Protein AF-A0A073JT12-F1 (afdb_monomer_lite)

Secondary structure (DSSP, 8-state):
-HHHHHHHHHTT-PPPHHHHHHHHHHHHHH-HHHHHHHHHHHHHTT---HHHHHHHHHHHHHTT--SHHHHHHHHHHHHTT-

Foldseek 3Di:
DVVLVVVLVVVVEDADPVLVVVVVVLCVQANSVLLVVLQVVCVVVVNNYSVSSVVVSVVCVVVVPRDVVVVVVVVVVVVVVD

Structure (mmCIF, N/CA/C/O backbone):
data_AF-A0A073JT12-F1
#
_entry.id   AF-A0A073JT12-F1
#
loop_
_atom_site.group_PDB
_atom_site.id
_atom_site.type_symbol
_atom_site.label_atom_id
_atom_site.label_alt_id
_atom_site.label_comp_id
_atom_site.label_asym_id
_atom_site.label_entity_id
_atom_site.label_seq_id
_atom_site.pdbx_PDB_ins_code
_atom_site.Cartn_x
_atom_site.Cartn_y
_atom_site.Cartn_z
_atom_site.occupancy
_atom_site.B_iso_or_equiv
_atom_site.auth_seq_id
_atom_site.auth_comp_id
_atom_site.auth_asym_id
_atom_site.auth_atom_id
_atom_site.pdbx_PDB_model_num
ATOM 1 N N . MET A 1 1 ? 6.426 -14.764 5.232 1.00 54.03 1 MET A N 1
ATOM 2 C CA . MET A 1 1 ? 7.433 -14.045 4.420 1.00 54.03 1 MET A CA 1
ATOM 3 C C . MET A 1 1 ? 7.534 -14.611 3.005 1.00 54.03 1 MET A C 1
ATOM 5 O O . MET A 1 1 ? 7.236 -13.874 2.082 1.00 54.03 1 MET A O 1
ATOM 9 N N . PHE A 1 2 ? 7.843 -15.901 2.814 1.00 59.34 2 PHE A N 1
ATOM 10 C CA . PHE A 1 2 ? 8.018 -16.497 1.475 1.00 59.34 2 PHE A CA 1
ATOM 11 C C . PHE A 1 2 ? 6.793 -16.401 0.551 1.00 59.34 2 PHE A C 1
ATOM 13 O O . PHE A 1 2 ? 6.943 -16.059 -0.614 1.00 59.34 2 PHE A O 1
ATOM 20 N N . PHE A 1 3 ? 5.579 -16.605 1.074 1.00 67.81 3 PHE A N 1
ATOM 21 C CA . PHE A 1 3 ? 4.367 -16.652 0.245 1.00 67.81 3 PHE A CA 1
ATOM 22 C C . PHE A 1 3 ? 4.077 -15.338 -0.503 1.00 67.81 3 PHE A C 1
ATOM 24 O O . PHE A 1 3 ? 3.701 -15.356 -1.668 1.00 67.81 3 PHE A O 1
ATOM 31 N N . SER A 1 4 ? 4.301 -14.186 0.139 1.00 69.50 4 SER A N 1
ATOM 32 C CA . SER A 1 4 ? 4.048 -12.878 -0.481 1.00 69.50 4 SER A CA 1
ATOM 33 C C . SER A 1 4 ? 5.089 -12.521 -1.549 1.00 69.50 4 SER A C 1
ATOM 35 O O . SER A 1 4 ? 4.736 -11.911 -2.553 1.00 69.50 4 SER A O 1
ATOM 37 N N . VAL A 1 5 ? 6.357 -12.910 -1.361 1.00 70.69 5 VAL A N 1
ATOM 38 C CA . VAL A 1 5 ? 7.435 -12.658 -2.338 1.00 70.69 5 VAL A CA 1
ATOM 39 C C . VAL A 1 5 ? 7.231 -13.521 -3.585 1.00 70.69 5 VAL A C 1
ATOM 41 O O . VAL A 1 5 ? 7.271 -13.009 -4.702 1.00 70.69 5 VAL A O 1
ATOM 44 N N . GLU A 1 6 ? 6.955 -14.814 -3.380 1.00 74.88 6 GLU A N 1
ATOM 45 C CA . GLU A 1 6 ? 6.651 -15.783 -4.441 1.00 74.88 6 GLU A CA 1
ATOM 46 C C . GLU A 1 6 ? 5.439 -15.332 -5.259 1.00 74.88 6 GLU A C 1
ATOM 48 O O . GLU A 1 6 ? 5.471 -15.368 -6.487 1.00 74.88 6 GLU A O 1
ATOM 53 N N . PHE A 1 7 ? 4.398 -14.824 -4.588 1.00 77.38 7 PHE A N 1
ATOM 54 C CA . PHE A 1 7 ? 3.216 -14.288 -5.254 1.00 77.38 7 PHE A CA 1
ATOM 55 C C . PHE A 1 7 ? 3.569 -13.109 -6.164 1.00 77.38 7 PHE A C 1
ATOM 57 O O . PHE A 1 7 ? 3.271 -13.155 -7.351 1.00 77.38 7 PHE A O 1
ATOM 64 N N . ILE A 1 8 ? 4.270 -12.090 -5.655 1.00 76.06 8 ILE A N 1
ATOM 65 C CA . ILE A 1 8 ? 4.659 -10.904 -6.440 1.00 76.06 8 ILE A CA 1
ATOM 66 C C . ILE A 1 8 ? 5.540 -11.283 -7.641 1.00 76.06 8 ILE A C 1
ATOM 68 O O . ILE A 1 8 ? 5.360 -10.747 -8.738 1.00 76.06 8 ILE A O 1
ATOM 72 N N . CYS A 1 9 ? 6.453 -12.237 -7.451 1.00 72.81 9 CYS A N 1
ATOM 73 C CA . CYS A 1 9 ? 7.274 -12.783 -8.526 1.00 72.81 9 CYS A CA 1
ATOM 74 C C . CYS A 1 9 ? 6.416 -13.525 -9.567 1.00 72.81 9 CYS A C 1
ATOM 76 O O . CYS A 1 9 ? 6.608 -13.339 -10.767 1.00 72.81 9 CYS A O 1
ATOM 78 N N . SER A 1 10 ? 5.406 -14.280 -9.121 1.00 76.69 10 SER A N 1
ATOM 79 C CA . SER A 1 10 ? 4.438 -14.958 -9.992 1.00 76.69 10 SER A CA 1
ATOM 80 C C . SER A 1 10 ? 3.583 -13.986 -10.813 1.00 76.69 10 SER A C 1
ATOM 82 O O . SER A 1 10 ? 3.164 -14.348 -11.910 1.00 76.69 10 SER A O 1
ATOM 84 N N . VAL A 1 11 ? 3.341 -12.761 -10.329 1.00 74.62 11 VAL A N 1
ATOM 85 C CA . VAL A 1 11 ? 2.677 -11.690 -11.104 1.00 74.62 11 VAL A CA 1
ATOM 86 C C . VAL A 1 11 ? 3.632 -11.060 -12.141 1.00 74.62 11 VAL A C 1
ATOM 88 O O . VAL A 1 11 ? 3.218 -10.272 -12.987 1.00 74.62 11 VAL A O 1
ATOM 91 N N . GLY A 1 12 ? 4.922 -11.412 -12.124 1.00 75.50 12 GLY A N 1
ATOM 92 C CA . GLY A 1 12 ? 5.928 -10.883 -13.047 1.00 75.50 12 GLY A CA 1
ATOM 93 C C . GLY A 1 12 ? 6.492 -9.524 -12.630 1.00 75.50 12 GLY A C 1
ATOM 94 O O . GLY A 1 12 ? 6.992 -8.779 -13.472 1.00 75.50 12 GLY A O 1
ATOM 95 N N . ILE A 1 13 ? 6.412 -9.175 -11.342 1.00 78.69 13 ILE A N 1
ATOM 96 C CA . ILE A 1 13 ? 6.922 -7.904 -10.821 1.00 78.69 13 ILE A CA 1
ATOM 97 C C . ILE A 1 13 ? 8.370 -8.110 -10.352 1.00 78.69 13 ILE A C 1
ATOM 99 O O . ILE A 1 13 ? 8.595 -8.806 -9.359 1.00 78.69 13 ILE A O 1
ATOM 103 N N . PRO A 1 14 ? 9.373 -7.495 -11.007 1.00 76.44 14 PRO A N 1
ATOM 104 C CA . PRO A 1 14 ? 10.753 -7.603 -10.560 1.00 76.44 14 PRO A CA 1
ATOM 105 C C . PRO A 1 14 ? 10.934 -6.838 -9.244 1.00 76.44 14 PRO A C 1
ATOM 107 O O . PRO A 1 14 ? 10.754 -5.617 -9.179 1.00 76.44 14 PRO A O 1
ATOM 110 N N . LEU A 1 15 ? 11.297 -7.564 -8.188 1.00 77.12 15 LEU A N 1
ATOM 111 C CA . LEU A 1 15 ? 11.637 -6.996 -6.888 1.00 77.12 15 LEU A CA 1
ATOM 112 C C . LEU A 1 15 ? 13.141 -6.713 -6.818 1.00 77.12 15 LEU A C 1
ATOM 114 O O . LEU A 1 15 ? 13.964 -7.571 -7.121 1.00 77.12 15 LEU A O 1
ATOM 118 N N . SER A 1 16 ? 13.494 -5.497 -6.403 1.00 83.31 16 SER A N 1
ATOM 119 C CA . SER A 1 16 ? 14.869 -5.146 -6.026 1.00 83.31 16 SER A CA 1
ATOM 120 C C . SER A 1 16 ? 15.150 -5.580 -4.582 1.00 83.31 16 SER A C 1
ATOM 122 O O . SER A 1 16 ? 14.221 -5.748 -3.798 1.00 83.31 16 SER A O 1
ATOM 124 N N . GLU A 1 17 ? 16.416 -5.692 -4.188 1.00 82.75 17 GLU A N 1
ATOM 125 C CA . GLU A 1 17 ? 16.824 -6.024 -2.811 1.00 82.75 17 GLU A CA 1
ATOM 126 C C . GLU A 1 17 ? 16.186 -5.094 -1.761 1.00 82.75 17 GLU A C 1
ATOM 128 O O . GLU A 1 17 ? 15.690 -5.537 -0.722 1.00 82.75 17 GLU A O 1
ATOM 133 N N . ILE A 1 18 ? 16.096 -3.802 -2.088 1.00 85.06 18 ILE A N 1
ATOM 134 C CA . ILE A 1 18 ? 15.424 -2.796 -1.254 1.00 85.06 18 ILE A CA 1
ATOM 135 C C . ILE A 1 18 ? 13.934 -3.134 -1.112 1.00 85.06 18 ILE A C 1
ATOM 137 O O . ILE A 1 18 ? 13.387 -3.097 -0.016 1.00 85.06 18 ILE A O 1
ATOM 141 N N . ALA A 1 19 ? 13.287 -3.526 -2.212 1.00 84.94 19 ALA A N 1
ATOM 142 C CA . ALA A 1 19 ? 11.874 -3.882 -2.217 1.00 84.94 19 ALA A CA 1
ATOM 143 C C . ALA A 1 19 ? 11.588 -5.120 -1.361 1.00 84.94 19 ALA A C 1
ATOM 145 O O . ALA A 1 19 ? 10.579 -5.160 -0.669 1.00 84.94 19 ALA A O 1
ATOM 146 N N . ILE A 1 20 ? 12.485 -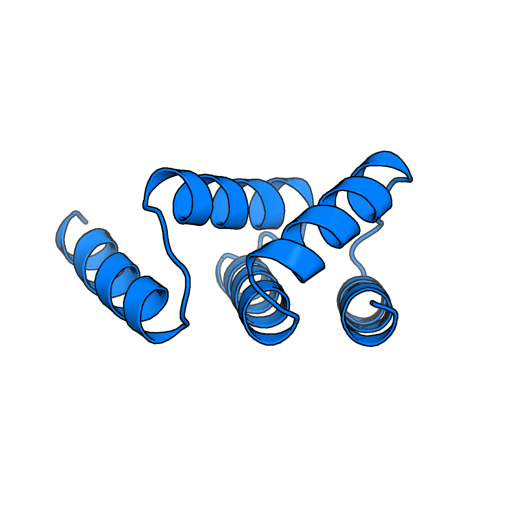6.109 -1.380 1.00 84.38 20 ILE A N 1
ATOM 147 C CA . ILE A 1 20 ? 12.374 -7.321 -0.559 1.00 84.38 20 ILE A CA 1
ATOM 148 C C . ILE A 1 20 ? 12.478 -6.969 0.928 1.00 84.38 20 ILE A C 1
ATOM 150 O O . ILE A 1 20 ? 11.692 -7.467 1.733 1.00 84.38 20 ILE A O 1
ATOM 154 N N . THR A 1 21 ? 13.413 -6.083 1.281 1.00 87.12 21 THR A N 1
ATOM 155 C CA . THR A 1 21 ? 13.573 -5.593 2.658 1.00 87.12 21 THR A CA 1
ATOM 156 C C . THR A 1 21 ? 12.307 -4.883 3.137 1.00 87.12 21 THR A C 1
ATOM 158 O O . THR A 1 21 ? 11.737 -5.265 4.158 1.00 87.12 21 THR A O 1
ATOM 161 N N . GLU A 1 22 ? 11.807 -3.921 2.358 1.00 87.69 22 GLU A N 1
ATOM 162 C CA . GLU A 1 22 ? 10.589 -3.170 2.690 1.00 87.69 22 GLU A CA 1
ATOM 163 C C . GLU A 1 22 ? 9.352 -4.070 2.767 1.00 87.69 22 GLU A C 1
ATOM 165 O O . GLU A 1 22 ? 8.542 -3.949 3.684 1.00 87.69 22 GLU A O 1
ATOM 170 N N . LEU A 1 23 ? 9.206 -5.007 1.826 1.00 85.31 23 LEU A N 1
ATOM 171 C CA . LEU A 1 23 ? 8.141 -6.006 1.852 1.00 85.31 23 LEU A CA 1
ATOM 172 C C . LEU A 1 23 ? 8.173 -6.805 3.156 1.00 85.31 23 LEU A C 1
ATOM 174 O O . LEU A 1 23 ? 7.121 -7.125 3.702 1.00 85.31 23 LEU A O 1
ATOM 178 N N . GLY A 1 24 ? 9.364 -7.120 3.663 1.00 85.75 24 GLY A N 1
ATOM 179 C CA . GLY A 1 24 ? 9.532 -7.787 4.943 1.00 85.75 24 GLY A CA 1
ATOM 180 C C . GLY A 1 24 ? 8.957 -6.993 6.112 1.00 85.75 24 GLY A C 1
ATOM 181 O O . GLY A 1 24 ? 8.194 -7.545 6.908 1.00 85.75 24 GLY A O 1
ATOM 182 N N . GLU A 1 25 ? 9.265 -5.698 6.177 1.00 87.44 25 GLU A N 1
ATOM 183 C CA . GLU A 1 25 ? 8.736 -4.797 7.206 1.00 87.44 25 GLU A CA 1
ATOM 184 C C . GLU A 1 25 ? 7.215 -4.663 7.102 1.00 87.44 25 GLU A C 1
ATOM 186 O O . GLU A 1 25 ? 6.499 -4.851 8.088 1.00 87.44 25 GLU A O 1
ATOM 191 N N . PHE A 1 26 ? 6.694 -4.443 5.893 1.00 86.00 26 PHE A N 1
ATOM 192 C CA . PHE A 1 26 ? 5.255 -4.356 5.671 1.00 86.00 26 PHE A CA 1
ATOM 193 C C . PHE A 1 26 ? 4.536 -5.675 5.963 1.00 86.00 26 PHE A C 1
ATOM 195 O O . PHE A 1 26 ? 3.444 -5.658 6.523 1.00 86.00 26 PHE A O 1
ATOM 202 N N . CYS A 1 27 ? 5.140 -6.824 5.655 1.00 85.12 27 CYS A N 1
ATOM 203 C CA . CYS A 1 27 ? 4.581 -8.131 5.992 1.00 85.12 27 CYS A CA 1
ATOM 204 C C . CYS A 1 27 ? 4.480 -8.327 7.512 1.00 85.12 27 CYS A C 1
ATOM 206 O O . CYS A 1 27 ? 3.559 -9.002 7.963 1.00 85.12 27 CYS A O 1
ATOM 208 N N . ASN A 1 28 ? 5.398 -7.753 8.295 1.00 84.12 28 ASN A N 1
ATOM 209 C CA . ASN A 1 28 ? 5.347 -7.806 9.755 1.00 84.12 28 ASN A CA 1
ATOM 210 C C . ASN A 1 28 ? 4.319 -6.819 10.341 1.00 84.12 28 ASN A C 1
ATOM 212 O O . ASN A 1 28 ? 3.676 -7.124 11.340 1.00 84.12 28 ASN A O 1
ATOM 216 N N . THR A 1 29 ? 4.141 -5.656 9.708 1.00 83.94 29 THR A N 1
ATOM 217 C CA . THR A 1 29 ? 3.204 -4.611 10.157 1.00 83.94 29 THR A CA 1
ATOM 218 C C . THR A 1 29 ? 1.752 -4.899 9.769 1.00 83.94 29 THR A C 1
ATOM 220 O O . THR A 1 29 ? 0.851 -4.753 10.592 1.00 83.94 29 THR A O 1
ATOM 223 N N . PHE A 1 30 ? 1.518 -5.287 8.516 1.00 82.50 30 PHE A N 1
ATOM 224 C CA . PHE A 1 30 ? 0.189 -5.449 7.925 1.00 82.50 30 PHE A CA 1
ATOM 225 C C . PHE A 1 30 ? -0.242 -6.915 7.782 1.00 82.50 30 PHE A C 1
ATOM 227 O O . PHE A 1 30 ? -1.434 -7.208 7.737 1.00 82.50 30 PHE A O 1
ATOM 234 N N . GLY A 1 31 ? 0.710 -7.845 7.709 1.00 84.50 31 GLY A N 1
ATOM 235 C CA . GLY A 1 31 ? 0.426 -9.248 7.414 1.00 84.50 31 GLY A CA 1
ATOM 236 C C . GLY A 1 31 ? 0.287 -9.535 5.918 1.00 84.50 31 GLY A C 1
ATOM 237 O O . GLY A 1 31 ? 0.136 -8.644 5.084 1.00 84.50 31 GLY A O 1
ATOM 238 N N . SER A 1 32 ? 0.360 -10.818 5.566 1.00 83.81 32 SER A N 1
ATOM 239 C CA . SER A 1 32 ? 0.391 -11.288 4.174 1.00 83.81 32 SER A CA 1
ATOM 240 C C . SER A 1 32 ? -0.864 -10.921 3.381 1.00 83.81 32 SER A C 1
ATOM 242 O O . SER A 1 32 ? -0.758 -10.620 2.197 1.00 83.81 32 SER A O 1
ATOM 244 N N . GLU A 1 33 ? -2.029 -10.925 4.030 1.00 84.50 33 GLU A N 1
ATOM 245 C CA . GLU A 1 33 ? -3.320 -10.624 3.402 1.00 84.50 33 GLU A CA 1
ATOM 246 C C . GLU A 1 33 ? -3.377 -9.198 2.847 1.00 84.50 33 GLU A C 1
ATOM 248 O O . GLU A 1 33 ? -3.728 -9.000 1.687 1.00 84.50 33 GLU A O 1
ATOM 253 N N . LEU A 1 34 ? -2.941 -8.206 3.628 1.00 85.06 34 LEU A N 1
ATOM 254 C CA . LEU A 1 34 ? -2.900 -6.815 3.176 1.00 85.06 34 LEU A CA 1
ATOM 255 C C . LEU A 1 34 ? -1.887 -6.606 2.045 1.00 85.06 34 LEU A C 1
ATOM 257 O O . LEU A 1 34 ? -2.157 -5.860 1.107 1.00 85.06 34 LEU A O 1
ATOM 261 N N . ILE A 1 35 ? -0.743 -7.296 2.082 1.00 87.25 35 ILE A N 1
ATOM 262 C CA . ILE A 1 35 ? 0.216 -7.252 0.970 1.00 87.25 35 ILE A CA 1
ATOM 263 C C . ILE A 1 35 ? -0.428 -7.764 -0.320 1.00 87.25 35 ILE A C 1
ATOM 265 O O . ILE A 1 35 ? -0.295 -7.119 -1.357 1.00 87.25 35 ILE A O 1
ATOM 269 N N . ILE A 1 36 ? -1.130 -8.898 -0.258 1.00 86.19 36 ILE A N 1
ATOM 270 C CA . ILE A 1 36 ? -1.822 -9.473 -1.418 1.00 86.19 36 ILE A CA 1
ATOM 271 C C . ILE A 1 36 ? -2.874 -8.494 -1.943 1.00 86.19 36 ILE A C 1
ATOM 273 O O . ILE A 1 36 ? -2.934 -8.271 -3.148 1.00 86.19 36 ILE A O 1
ATOM 277 N N . GLU A 1 37 ? -3.633 -7.846 -1.060 1.00 87.50 37 GLU A N 1
ATOM 278 C CA . GLU A 1 37 ? -4.640 -6.863 -1.463 1.00 87.50 37 GLU A CA 1
ATOM 279 C C . GLU A 1 37 ? -4.021 -5.639 -2.156 1.00 87.50 37 GLU A C 1
ATOM 281 O O . GLU A 1 37 ? -4.485 -5.198 -3.208 1.00 87.50 37 GLU A O 1
ATOM 286 N N . ALA A 1 38 ? -2.908 -5.119 -1.630 1.00 87.69 38 ALA A N 1
ATOM 287 C CA . ALA A 1 38 ? -2.182 -4.023 -2.268 1.00 87.69 38 ALA A CA 1
ATOM 288 C C . ALA A 1 38 ? -1.631 -4.420 -3.651 1.00 87.69 38 ALA A C 1
ATOM 290 O O . ALA A 1 38 ? -1.598 -3.595 -4.566 1.00 87.69 38 ALA A O 1
ATOM 291 N N . VAL A 1 39 ? -1.213 -5.680 -3.818 1.00 87.50 39 VAL A N 1
ATOM 292 C CA . VAL A 1 39 ? -0.766 -6.234 -5.106 1.00 87.50 39 VAL A CA 1
ATOM 293 C C . VAL A 1 39 ? -1.937 -6.383 -6.073 1.00 87.50 39 VAL A C 1
ATOM 295 O O . VAL A 1 39 ? -1.826 -5.918 -7.204 1.00 87.50 39 VAL A O 1
ATOM 298 N N . ASN A 1 40 ? -3.064 -6.953 -5.641 1.00 86.88 40 ASN A N 1
ATOM 299 C CA . ASN A 1 40 ? -4.275 -7.066 -6.458 1.00 86.88 40 ASN A CA 1
ATOM 300 C C . ASN A 1 40 ? -4.735 -5.696 -6.949 1.00 86.88 40 ASN A C 1
ATOM 302 O O . ASN A 1 40 ? -4.979 -5.518 -8.138 1.00 86.88 40 ASN A O 1
ATOM 306 N N . ARG A 1 41 ? -4.743 -4.695 -6.066 1.00 85.75 41 ARG A N 1
ATOM 307 C CA . ARG A 1 41 ? -5.098 -3.322 -6.425 1.00 85.75 41 ARG A CA 1
ATOM 308 C C . ARG A 1 41 ? -4.132 -2.701 -7.433 1.00 85.75 41 ARG A C 1
ATOM 310 O O . ARG A 1 41 ? -4.541 -1.947 -8.308 1.00 85.75 41 ARG A O 1
ATOM 317 N N . ALA A 1 42 ? -2.845 -3.027 -7.336 1.00 86.94 42 ALA A N 1
ATOM 318 C CA . ALA A 1 42 ? -1.862 -2.604 -8.324 1.00 86.94 42 ALA A CA 1
ATOM 319 C C . ALA A 1 42 ? -2.093 -3.253 -9.697 1.00 86.94 42 ALA A C 1
ATOM 321 O O . ALA A 1 42 ? -1.850 -2.610 -10.716 1.00 86.94 42 ALA A O 1
ATOM 322 N N . ILE A 1 43 ? -2.555 -4.505 -9.734 1.00 85.69 43 ILE A N 1
ATOM 323 C CA . ILE A 1 43 ? -2.921 -5.201 -10.975 1.00 85.69 43 ILE A CA 1
ATOM 324 C C . ILE A 1 43 ? -4.189 -4.589 -11.579 1.00 85.69 43 ILE A C 1
ATOM 326 O O . ILE A 1 43 ? -4.203 -4.329 -12.779 1.00 85.69 43 ILE A O 1
ATOM 330 N N . ASP A 1 44 ? -5.210 -4.324 -10.759 1.00 85.62 44 ASP A N 1
ATOM 331 C CA . ASP A 1 44 ? -6.493 -3.745 -11.186 1.00 85.62 44 ASP A CA 1
ATOM 332 C C . ASP A 1 44 ? -6.313 -2.349 -11.806 1.00 85.62 44 ASP A C 1
ATOM 334 O O . ASP A 1 44 ? -6.793 -2.067 -12.901 1.00 85.62 44 ASP A O 1
ATOM 338 N N . GLU A 1 45 ? -5.456 -1.526 -11.195 1.00 83.75 45 GLU A N 1
ATOM 339 C CA . GLU A 1 45 ? -5.032 -0.218 -11.716 1.00 83.75 45 GLU A CA 1
ATOM 340 C C . GLU A 1 45 ? -4.058 -0.316 -12.913 1.00 83.75 45 GLU A C 1
ATOM 342 O O . GLU A 1 45 ? -3.492 0.686 -13.359 1.00 83.75 45 GLU A O 1
ATOM 347 N N . ASN A 1 46 ? -3.815 -1.525 -13.433 1.00 83.94 46 ASN A N 1
ATOM 348 C CA . ASN A 1 46 ? -2.891 -1.819 -14.530 1.00 83.94 46 ASN A CA 1
ATOM 349 C C . ASN A 1 46 ? -1.460 -1.286 -14.282 1.00 83.94 46 ASN A C 1
ATOM 351 O O . ASN A 1 46 ? -0.709 -0.944 -15.202 1.00 83.94 46 ASN A O 1
ATOM 355 N N . ALA A 1 47 ? -1.064 -1.223 -13.010 1.00 83.75 47 ALA A N 1
ATOM 356 C CA . ALA A 1 47 ? 0.224 -0.744 -12.528 1.00 83.75 47 ALA A CA 1
ATOM 357 C C . ALA A 1 47 ? 0.927 -1.783 -11.624 1.00 83.75 47 ALA A C 1
ATOM 359 O O . ALA A 1 47 ? 1.289 -1.447 -10.490 1.00 83.75 47 ALA A O 1
ATOM 360 N N . PRO A 1 48 ? 1.198 -3.021 -12.106 1.00 82.00 48 PR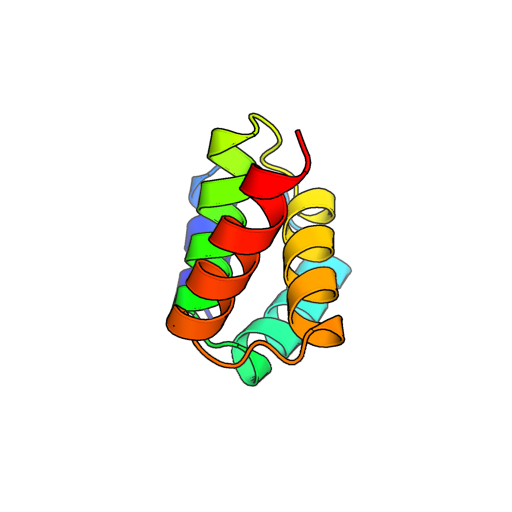O A N 1
ATOM 361 C CA . PRO A 1 48 ? 1.836 -4.090 -11.331 1.00 82.00 48 PRO A CA 1
ATOM 362 C C . PRO A 1 48 ? 3.328 -3.788 -11.112 1.00 82.00 48 PRO A C 1
ATOM 364 O O . PRO A 1 48 ? 4.224 -4.347 -11.739 1.00 82.00 48 PRO A O 1
ATOM 367 N N . LYS A 1 49 ? 3.621 -2.814 -10.253 1.00 85.69 49 LYS A N 1
ATOM 368 C CA . LYS A 1 49 ? 4.971 -2.347 -9.934 1.00 85.69 49 LYS A CA 1
ATOM 369 C C . LYS A 1 49 ? 5.095 -2.218 -8.429 1.00 85.69 49 LYS A C 1
ATOM 371 O O . LYS A 1 49 ? 4.246 -1.593 -7.796 1.00 85.69 49 LYS A O 1
ATOM 376 N N . TRP A 1 50 ? 6.214 -2.688 -7.873 1.00 86.12 50 TRP A N 1
ATOM 377 C CA . TRP A 1 50 ? 6.498 -2.550 -6.439 1.00 86.12 50 TRP A CA 1
ATOM 378 C C . TRP A 1 50 ? 6.340 -1.111 -5.949 1.00 86.12 50 TRP A C 1
ATOM 380 O O . TRP A 1 50 ? 5.742 -0.867 -4.913 1.00 86.12 50 TRP A O 1
ATOM 390 N N . ARG A 1 51 ? 6.802 -0.133 -6.736 1.00 85.25 51 ARG A N 1
ATOM 391 C CA . ARG A 1 51 ? 6.669 1.289 -6.401 1.00 85.25 51 ARG A CA 1
ATOM 392 C C . ARG A 1 51 ? 5.213 1.720 -6.174 1.00 85.25 51 ARG A C 1
ATOM 394 O O . ARG A 1 51 ? 4.979 2.579 -5.332 1.00 85.25 51 ARG A O 1
ATOM 401 N N . TYR A 1 52 ? 4.261 1.155 -6.917 1.00 87.56 52 TYR A N 1
ATOM 402 C CA . TYR A 1 52 ? 2.840 1.465 -6.759 1.00 87.56 52 TYR A CA 1
ATOM 403 C C . TYR A 1 52 ? 2.257 0.764 -5.529 1.00 87.56 52 TYR A C 1
ATOM 405 O O . TYR A 1 52 ? 1.672 1.422 -4.674 1.00 87.56 52 TYR A O 1
ATOM 413 N N . ILE A 1 53 ? 2.544 -0.531 -5.374 1.00 88.12 53 ILE A N 1
ATOM 414 C CA . ILE A 1 53 ? 2.176 -1.329 -4.193 1.00 88.12 53 ILE A CA 1
ATOM 415 C C . ILE A 1 53 ? 2.678 -0.651 -2.910 1.00 88.12 53 ILE A C 1
ATOM 417 O O . ILE A 1 53 ? 1.919 -0.420 -1.974 1.00 88.12 53 ILE A O 1
ATOM 421 N N . ARG A 1 54 ? 3.945 -0.231 -2.896 1.00 88.38 54 ARG A N 1
ATOM 422 C CA . ARG A 1 54 ? 4.566 0.518 -1.802 1.00 88.38 54 ARG A CA 1
ATOM 423 C C . ARG A 1 54 ? 3.828 1.819 -1.505 1.00 88.38 54 ARG A C 1
ATOM 425 O O . ARG A 1 54 ? 3.617 2.135 -0.343 1.00 88.38 54 ARG A O 1
ATOM 432 N N . SER A 1 55 ? 3.423 2.579 -2.523 1.00 89.19 55 SER A N 1
ATOM 433 C CA . SER A 1 55 ? 2.627 3.797 -2.316 1.00 89.19 55 SER A CA 1
ATOM 434 C C . SER A 1 55 ? 1.290 3.505 -1.630 1.00 89.19 55 SER A C 1
ATOM 436 O O . SER A 1 55 ? 0.892 4.268 -0.750 1.00 89.19 55 SER A O 1
ATOM 438 N N . ILE A 1 56 ? 0.627 2.400 -1.989 1.00 88.19 56 ILE A N 1
ATOM 439 C CA . ILE A 1 56 ? -0.613 1.949 -1.341 1.00 88.19 56 ILE A CA 1
ATOM 440 C C . ILE A 1 56 ? -0.339 1.607 0.129 1.00 88.19 56 ILE A C 1
ATOM 442 O O . ILE A 1 56 ? -0.986 2.165 1.013 1.00 88.19 56 ILE A O 1
ATOM 446 N N . LEU A 1 57 ? 0.680 0.785 0.400 1.00 88.44 57 LEU A N 1
ATOM 447 C CA . LEU A 1 57 ? 1.063 0.384 1.760 1.00 88.44 57 LEU A CA 1
ATOM 448 C C . LEU A 1 57 ? 1.4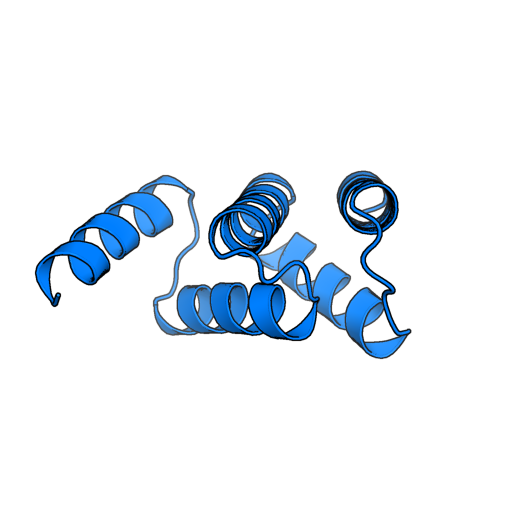57 1.582 2.637 1.00 88.44 57 LEU A C 1
ATOM 450 O O . LEU A 1 57 ? 1.014 1.689 3.775 1.00 88.44 57 LEU A O 1
ATOM 454 N N . VAL A 1 58 ? 2.218 2.539 2.101 1.00 88.25 58 VAL A N 1
ATOM 455 C CA . VAL A 1 58 ? 2.574 3.783 2.808 1.00 88.25 58 VAL A CA 1
ATOM 456 C C . VAL A 1 58 ? 1.336 4.641 3.085 1.00 88.25 58 VAL A C 1
ATOM 458 O O . VAL A 1 58 ? 1.237 5.271 4.138 1.00 88.25 58 VAL A O 1
ATOM 461 N N . SER A 1 59 ? 0.379 4.691 2.156 1.00 87.50 59 SER A N 1
ATOM 462 C CA . SER A 1 59 ? -0.896 5.385 2.374 1.00 87.50 59 SER A CA 1
ATOM 463 C C . SER A 1 59 ? -1.675 4.747 3.524 1.00 87.50 59 SER A C 1
ATOM 465 O O . SER A 1 59 ? -2.158 5.448 4.414 1.00 87.50 59 SER A O 1
ATOM 467 N N . TRP A 1 60 ? -1.731 3.416 3.554 1.00 87.62 60 TRP A N 1
ATOM 468 C CA . TRP A 1 60 ? -2.349 2.649 4.630 1.00 87.62 60 TRP A CA 1
ATOM 469 C C . TRP A 1 60 ? -1.644 2.854 5.972 1.00 87.62 60 TRP A C 1
ATOM 471 O O . TRP A 1 60 ? -2.304 3.063 6.987 1.00 87.62 60 TRP A O 1
ATOM 481 N N . GLU A 1 61 ? -0.314 2.915 5.980 1.00 85.88 61 GLU A N 1
ATOM 482 C CA . GLU A 1 61 ? 0.473 3.159 7.192 1.00 85.88 61 GLU A CA 1
ATOM 483 C C . GLU A 1 61 ? 0.175 4.544 7.775 1.00 85.88 61 GLU A C 1
ATOM 485 O O . GLU A 1 61 ? -0.121 4.678 8.965 1.00 85.88 61 GLU A O 1
ATOM 490 N N . LYS A 1 62 ? 0.158 5.577 6.920 1.00 85.75 62 LYS A N 1
ATOM 491 C CA . LYS A 1 62 ? -0.195 6.952 7.312 1.00 85.75 62 LYS A CA 1
ATOM 492 C C . LYS A 1 62 ? -1.594 7.044 7.902 1.00 85.75 62 LYS A C 1
ATOM 494 O O . LYS A 1 62 ? -1.819 7.813 8.834 1.00 85.75 62 LYS A O 1
ATOM 499 N N . LYS A 1 63 ? -2.523 6.263 7.360 1.00 83.75 63 LYS A N 1
ATOM 500 C CA . LYS A 1 63 ? -3.911 6.200 7.816 1.00 83.75 63 LYS A CA 1
ATOM 501 C C . LYS A 1 63 ? -4.112 5.219 8.980 1.00 83.75 63 LYS A C 1
ATOM 503 O O . LYS A 1 63 ? -5.219 5.106 9.485 1.00 83.75 63 LYS A O 1
ATOM 508 N N . ARG A 1 64 ? -3.030 4.588 9.460 1.00 83.00 64 ARG A N 1
ATOM 509 C CA . ARG A 1 64 ? -3.006 3.598 10.550 1.00 83.00 64 ARG A CA 1
ATOM 510 C C . ARG A 1 64 ? -3.937 2.407 10.323 1.00 83.00 64 ARG A C 1
ATOM 512 O O . ARG A 1 64 ? -4.451 1.832 11.282 1.00 83.00 64 ARG A O 1
ATOM 519 N N . VAL A 1 65 ? -4.065 2.001 9.066 1.00 81.62 65 VAL A N 1
ATOM 520 C CA . VAL A 1 65 ? -4.733 0.765 8.668 1.00 81.62 65 VAL A CA 1
ATOM 521 C C . VAL A 1 65 ? -4.030 -0.401 9.341 1.00 81.62 65 VAL A C 1
ATOM 523 O O . VAL A 1 65 ? -2.823 -0.574 9.206 1.00 81.62 65 VAL A O 1
ATOM 526 N N . LYS A 1 66 ? -4.778 -1.222 10.069 1.00 78.31 66 LYS A N 1
ATOM 527 C CA . LYS A 1 66 ? -4.250 -2.465 10.658 1.00 78.31 66 LYS A CA 1
ATOM 528 C C . LYS A 1 66 ? -5.003 -3.708 10.211 1.00 78.31 66 LYS A C 1
ATOM 530 O O . LYS A 1 66 ? -4.595 -4.815 10.531 1.00 78.31 66 LYS A O 1
ATOM 535 N N . THR A 1 67 ? -6.121 -3.530 9.515 1.00 78.88 67 THR A N 1
ATOM 536 C CA . THR A 1 67 ? -7.013 -4.616 9.108 1.00 78.88 67 THR A CA 1
ATOM 537 C C . THR A 1 67 ? -7.584 -4.335 7.727 1.00 78.88 67 THR A C 1
ATOM 539 O O . THR A 1 67 ? -7.728 -3.176 7.339 1.00 78.88 67 THR A O 1
ATOM 542 N N . ILE A 1 68 ? -7.969 -5.395 7.013 1.00 77.69 68 ILE A N 1
ATOM 543 C CA . ILE A 1 68 ? -8.718 -5.303 5.748 1.00 77.69 68 ILE A CA 1
ATOM 544 C C . ILE A 1 68 ? -9.984 -4.451 5.905 1.00 77.69 68 ILE A C 1
ATOM 546 O O . ILE A 1 68 ? -10.360 -3.726 4.992 1.00 77.69 68 ILE A O 1
ATOM 550 N N . ASN A 1 69 ? -10.616 -4.472 7.080 1.00 79.25 69 ASN A N 1
ATOM 551 C CA . ASN A 1 69 ? -11.802 -3.659 7.335 1.00 79.25 69 ASN A CA 1
ATOM 552 C C . ASN A 1 69 ? -11.499 -2.150 7.294 1.00 79.25 69 ASN A C 1
ATOM 554 O O . ASN A 1 69 ? -12.321 -1.362 6.834 1.00 79.25 69 ASN A O 1
ATOM 558 N N . ASP A 1 70 ? -10.310 -1.752 7.750 1.00 81.31 70 ASP A N 1
ATOM 559 C CA . ASP A 1 70 ? -9.846 -0.367 7.668 1.00 81.31 70 ASP A CA 1
ATOM 560 C C . ASP A 1 70 ? -9.480 0.005 6.221 1.00 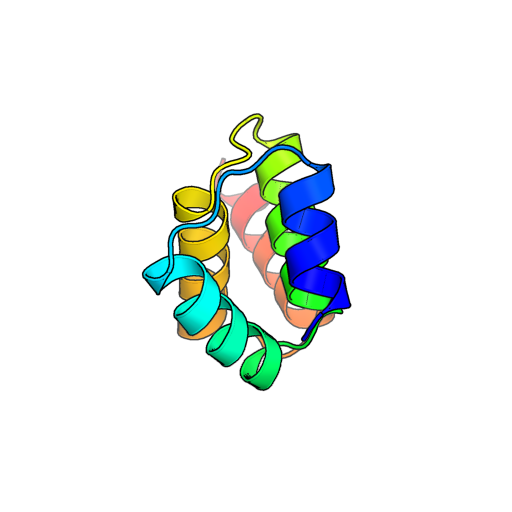81.31 70 ASP A C 1
ATOM 562 O O . ASP A 1 70 ? -9.835 1.085 5.754 1.00 81.31 70 ASP A O 1
ATOM 566 N N . VAL A 1 71 ? -8.903 -0.933 5.454 1.00 82.06 71 VAL A N 1
ATOM 567 C CA . VAL A 1 71 ? -8.716 -0.768 3.999 1.00 82.06 71 VAL A CA 1
ATOM 568 C C . VAL A 1 71 ? -10.046 -0.525 3.294 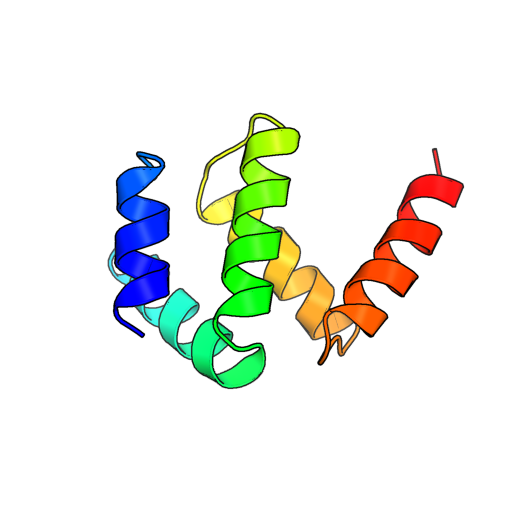1.00 82.06 71 VAL A C 1
ATOM 570 O O . VAL A 1 71 ? -10.157 0.445 2.553 1.00 82.06 71 VAL A O 1
ATOM 573 N N . ALA A 1 72 ? -11.066 -1.344 3.553 1.00 79.94 72 ALA A N 1
ATOM 574 C CA . ALA A 1 72 ? -12.385 -1.195 2.939 1.00 79.94 72 ALA A CA 1
ATOM 575 C C . ALA A 1 72 ? -13.040 0.158 3.282 1.00 79.94 72 ALA A C 1
ATOM 577 O O . ALA A 1 72 ? -13.643 0.811 2.425 1.00 79.94 72 ALA A O 1
ATOM 578 N N . ALA A 1 73 ? -12.879 0.617 4.528 1.00 81.00 73 ALA A N 1
ATOM 579 C CA . ALA A 1 73 ? -13.357 1.927 4.966 1.00 81.00 73 ALA A CA 1
ATOM 580 C C . ALA A 1 73 ? -12.614 3.086 4.279 1.00 81.00 73 ALA A C 1
ATOM 582 O O . ALA A 1 73 ? -13.205 4.139 4.023 1.00 81.00 73 ALA A O 1
ATOM 583 N N . LEU A 1 74 ? -11.328 2.910 3.971 1.00 77.12 74 LEU A N 1
ATOM 584 C CA . LEU A 1 74 ? -10.557 3.878 3.197 1.00 77.12 74 LEU A CA 1
ATOM 585 C C . LEU A 1 74 ? -10.902 3.886 1.723 1.00 77.12 74 LEU A C 1
ATOM 587 O O . LEU A 1 74 ? -10.909 4.962 1.128 1.00 77.12 74 LEU A O 1
ATOM 591 N N . ASP A 1 75 ? -11.174 2.720 1.156 1.00 72.44 75 ASP A N 1
ATOM 592 C CA . ASP A 1 75 ? -11.605 2.577 -0.227 1.00 72.44 75 ASP A CA 1
ATOM 593 C C . ASP A 1 75 ? -12.900 3.330 -0.473 1.00 72.44 75 ASP A C 1
ATOM 595 O O . ASP A 1 75 ? -12.973 4.187 -1.353 1.00 72.44 75 ASP A O 1
ATOM 599 N N . SER A 1 76 ? -13.862 3.109 0.424 1.00 68.56 76 SER A N 1
ATOM 600 C CA . SER A 1 76 ? -15.143 3.810 0.418 1.00 68.56 76 SER A CA 1
ATOM 601 C C . SER A 1 76 ? -14.953 5.328 0.482 1.00 68.56 76 SER A C 1
ATOM 603 O O . SER A 1 76 ? -15.664 6.071 -0.181 1.00 68.56 76 SER A O 1
ATOM 605 N N . GLN A 1 77 ? -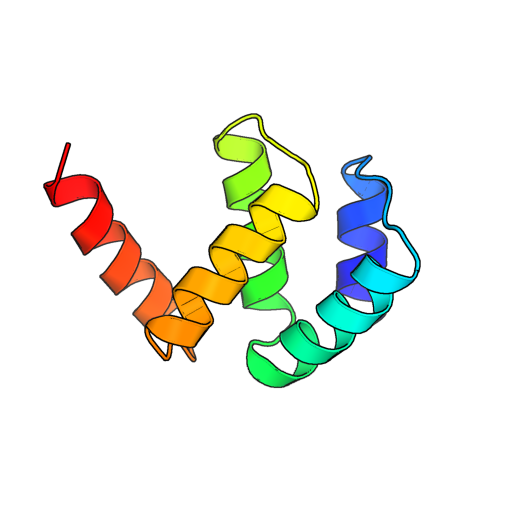13.970 5.820 1.244 1.00 63.28 77 GLN A N 1
ATOM 606 C CA . GLN A 1 77 ? -13.662 7.254 1.310 1.00 63.28 77 GLN A CA 1
ATOM 607 C C . GLN A 1 77 ? -12.955 7.786 0.056 1.00 63.28 77 GLN A C 1
ATOM 609 O O . GLN A 1 77 ? -13.077 8.972 -0.250 1.00 63.28 77 GLN A O 1
ATOM 614 N N . PHE A 1 78 ? -12.199 6.945 -0.653 1.00 63.03 78 PHE A N 1
ATOM 615 C CA . PHE A 1 78 ? -11.459 7.341 -1.850 1.00 63.03 78 PHE A CA 1
ATOM 616 C C . PHE A 1 78 ? -12.365 7.394 -3.088 1.00 63.03 78 PHE A C 1
ATOM 618 O O . PHE A 1 78 ? -12.232 8.320 -3.885 1.00 63.03 78 PHE A O 1
ATOM 625 N N . GLU A 1 79 ? -13.332 6.475 -3.212 1.00 56.72 79 GLU A N 1
ATOM 626 C CA . GLU A 1 79 ? -14.343 6.503 -4.283 1.00 56.72 79 GLU A CA 1
ATOM 627 C C . GLU A 1 79 ? -15.266 7.730 -4.209 1.00 56.72 79 GLU A C 1
ATOM 629 O O . GLU A 1 79 ? -15.678 8.248 -5.243 1.00 56.72 79 GLU A O 1
ATOM 634 N N . ILE A 1 80 ? -15.543 8.261 -3.013 1.00 52.50 80 ILE A N 1
ATOM 635 C CA . ILE A 1 80 ? -16.452 9.412 -2.838 1.00 52.50 80 ILE A CA 1
ATOM 636 C C . ILE A 1 80 ? -15.847 10.735 -3.359 1.00 52.50 80 ILE A C 1
ATOM 638 O O . ILE A 1 80 ? -16.565 11.720 -3.511 1.00 52.50 80 ILE A O 1
ATOM 642 N N . SER A 1 81 ? -14.542 10.788 -3.658 1.00 41.75 81 SER A N 1
ATOM 643 C CA . SER A 1 81 ? -13.874 12.021 -4.118 1.00 41.75 81 SER A CA 1
ATOM 644 C C . SER A 1 81 ? -13.610 12.094 -5.629 1.00 41.75 81 SER A C 1
ATOM 646 O O . SER A 1 81 ? -12.816 12.943 -6.042 1.00 41.75 81 SER A O 1
ATOM 648 N N . LYS A 1 82 ? -14.229 11.236 -6.453 1.00 41.59 82 LYS A N 1
ATOM 649 C CA . LYS A 1 82 ? -14.100 11.304 -7.919 1.00 41.59 82 LYS A CA 1
ATOM 650 C C . LYS A 1 82 ? -15.267 12.020 -8.594 1.00 41.59 82 LYS A C 1
ATOM 652 O O . LYS A 1 82 ? -16.421 11.811 -8.169 1.00 41.59 82 LYS A O 1
#

Sequence (82 aa):
MFFSVEFICSVGIPLSEIAITELGEFCNTFGSELIIEAVNRAIDENAPKWRYIRSILVSWEKKRVKTINDVAALDSQFEISK

Organism: NCBI:txid574376

InterPro domains:
  IPR006343 DnaB/C, C-terminal domain [PF07261] (12-72)
  IPR006343 DnaB/C, C-terminal domain [TIGR01446] (10-72)
  IPR034829 DnaD-like domain superfamily [G3DSA:1.10.10.630] (7-73)
  IPR034829 DnaD-like domain superfamily [SSF158499] (10-67)
  IPR053162 DnaD [PTHR37293] (12-81)

Radius of gyration: 12.25 Å; chains: 1; bounding box: 33×29×25 Å

pLDDT: mean 79.77, std 10.14, range [41.59, 89.19]